Protein AF-A0A966EU59-F1 (afdb_monomer_lite)

Structure (mmCIF, N/CA/C/O backbone):
data_AF-A0A966EU59-F1
#
_entry.id   AF-A0A966EU59-F1
#
loop_
_atom_site.group_PDB
_atom_site.id
_atom_site.type_symbol
_atom_site.label_atom_id
_atom_site.label_alt_id
_atom_site.label_comp_id
_atom_site.label_asym_id
_atom_site.label_entity_id
_atom_site.label_seq_id
_atom_site.pdbx_PDB_ins_code
_atom_site.Cartn_x
_atom_site.Cartn_y
_atom_site.Cartn_z
_atom_site.occupancy
_atom_site.B_iso_or_equiv
_atom_site.auth_seq_id
_atom_site.auth_comp_id
_atom_site.auth_asym_id
_atom_site.auth_atom_id
_atom_site.pdbx_PDB_model_num
ATOM 1 N N . MET A 1 1 ? 1.808 -2.029 26.757 1.00 86.44 1 MET A N 1
ATOM 2 C CA . MET A 1 1 ? 3.018 -2.841 26.507 1.00 86.44 1 MET A CA 1
ATOM 3 C C . MET A 1 1 ? 4.061 -2.470 27.543 1.00 86.44 1 MET A C 1
ATOM 5 O O . MET A 1 1 ? 4.224 -1.284 27.804 1.00 86.44 1 MET A O 1
ATOM 9 N N . THR A 1 2 ? 4.735 -3.452 28.132 1.00 94.44 2 THR A N 1
ATOM 10 C CA . THR A 1 2 ? 5.849 -3.228 29.063 1.00 94.44 2 THR A CA 1
ATOM 11 C C . THR A 1 2 ? 7.089 -3.921 28.518 1.00 94.44 2 THR A C 1
ATOM 13 O O . THR A 1 2 ? 7.006 -5.066 28.075 1.00 94.44 2 THR A O 1
ATOM 16 N N . ILE A 1 3 ? 8.216 -3.211 28.544 1.00 96.00 3 ILE A N 1
ATOM 17 C CA . ILE A 1 3 ? 9.516 -3.695 28.081 1.00 96.00 3 ILE A CA 1
ATOM 18 C C . ILE A 1 3 ? 10.464 -3.655 29.275 1.00 96.00 3 ILE A C 1
ATOM 20 O O . ILE A 1 3 ? 10.595 -2.610 29.915 1.00 96.00 3 ILE A O 1
ATOM 24 N N . THR A 1 4 ? 11.098 -4.779 29.590 1.00 96.75 4 THR A N 1
ATOM 25 C CA . THR A 1 4 ? 12.035 -4.893 30.716 1.00 96.75 4 THR A CA 1
ATOM 26 C C . THR A 1 4 ? 13.333 -5.562 30.268 1.00 96.75 4 THR A C 1
ATOM 28 O O . THR A 1 4 ? 13.260 -6.577 29.576 1.00 96.75 4 THR A O 1
ATOM 31 N N . PRO A 1 5 ? 14.513 -5.031 30.641 1.00 95.44 5 PRO A N 1
ATOM 32 C CA . PRO A 1 5 ? 15.786 -5.679 30.338 1.00 95.44 5 PRO A CA 1
ATOM 33 C C . PRO A 1 5 ? 15.968 -6.950 31.179 1.00 95.44 5 PRO A C 1
ATOM 35 O O . PRO A 1 5 ? 15.529 -7.004 32.330 1.00 95.44 5 PRO A O 1
ATOM 38 N N . GLU A 1 6 ? 16.648 -7.949 30.623 1.00 95.81 6 GLU A N 1
ATOM 39 C CA . GLU A 1 6 ? 17.032 -9.175 31.326 1.00 95.81 6 GLU A CA 1
ATOM 40 C C . GLU A 1 6 ? 18.536 -9.206 31.643 1.00 95.81 6 GLU A C 1
ATOM 42 O O . GLU A 1 6 ? 19.364 -8.608 30.955 1.00 95.81 6 GLU A O 1
ATOM 47 N N . LEU A 1 7 ? 18.907 -9.943 32.696 1.00 93.06 7 LEU A N 1
ATOM 48 C CA . LEU A 1 7 ? 20.292 -10.055 33.182 1.00 93.06 7 LEU A CA 1
ATOM 49 C C . LEU A 1 7 ? 21.258 -10.690 32.164 1.00 93.06 7 LEU A C 1
ATOM 51 O O . LEU A 1 7 ? 22.462 -10.470 32.239 1.00 93.06 7 LEU A O 1
ATOM 55 N N . ASN A 1 8 ? 20.742 -11.469 31.214 1.00 94.81 8 ASN A N 1
ATOM 56 C CA . ASN A 1 8 ? 21.493 -12.121 30.135 1.00 94.81 8 ASN A CA 1
ATOM 57 C C . ASN A 1 8 ? 21.693 -11.217 28.898 1.00 94.81 8 ASN A C 1
ATOM 59 O O . ASN A 1 8 ? 22.113 -11.708 27.853 1.00 94.81 8 ASN A O 1
ATOM 63 N N . GLY A 1 9 ? 21.362 -9.923 28.988 1.00 95.00 9 GLY A N 1
ATOM 64 C CA . GLY A 1 9 ? 21.375 -9.005 27.844 1.00 95.00 9 GLY A CA 1
ATOM 65 C C . GLY A 1 9 ? 20.162 -9.150 26.917 1.00 95.00 9 GLY A C 1
ATOM 66 O O . GLY A 1 9 ? 20.134 -8.537 25.852 1.00 95.00 9 GLY A O 1
ATOM 67 N N . GLY A 1 10 ? 19.167 -9.948 27.309 1.00 95.69 10 GLY A N 1
ATOM 68 C CA . GLY A 1 10 ? 17.892 -10.084 26.619 1.00 95.69 10 GLY A CA 1
ATOM 69 C C . GLY A 1 10 ? 16.917 -8.944 26.922 1.00 95.69 10 GLY A C 1
ATOM 70 O O . GLY A 1 10 ? 17.139 -8.092 27.787 1.00 95.69 10 GLY A O 1
ATOM 71 N N . VAL A 1 11 ? 15.797 -8.946 26.201 1.00 96.94 11 VAL A N 1
ATOM 72 C CA . VAL A 1 11 ? 14.682 -8.016 26.403 1.00 96.94 11 VAL A CA 1
ATOM 73 C C . VAL A 1 11 ? 13.402 -8.825 26.556 1.00 96.94 11 VAL A C 1
ATOM 75 O O . VAL A 1 11 ? 13.063 -9.628 25.688 1.00 96.94 11 VAL A O 1
ATOM 78 N N . HIS A 1 12 ? 12.674 -8.584 27.641 1.00 95.56 12 HIS A N 1
ATOM 79 C CA . HIS A 1 12 ? 11.378 -9.194 27.890 1.00 95.56 12 HIS A CA 1
ATOM 80 C C . HIS A 1 12 ? 10.254 -8.247 27.468 1.00 95.56 12 HIS A C 1
ATOM 82 O O . HIS A 1 12 ? 10.155 -7.108 27.939 1.00 95.56 12 HIS A O 1
ATOM 88 N N . PHE A 1 13 ? 9.380 -8.749 26.599 1.00 96.38 13 PHE A N 1
ATOM 89 C CA . PHE A 1 13 ? 8.207 -8.039 26.110 1.00 96.38 13 PHE A CA 1
ATOM 90 C C . PHE A 1 13 ? 6.955 -8.639 26.733 1.00 96.38 13 PHE A C 1
ATOM 92 O O . PHE A 1 13 ? 6.651 -9.815 26.539 1.00 96.38 13 PHE A O 1
ATOM 99 N N . ARG A 1 14 ? 6.185 -7.810 27.438 1.00 95.94 14 ARG A N 1
ATOM 100 C CA . ARG A 1 14 ? 4.855 -8.184 27.914 1.00 95.94 14 ARG A CA 1
ATOM 101 C C . ARG A 1 14 ? 3.802 -7.302 27.267 1.00 95.94 14 ARG A C 1
ATOM 103 O O . ARG A 1 14 ? 3.714 -6.098 27.534 1.00 95.94 14 ARG A O 1
ATOM 110 N N . SER A 1 15 ? 2.960 -7.935 26.466 1.00 95.38 15 SER A N 1
ATOM 111 C CA . SER A 1 15 ? 1.755 -7.333 25.908 1.00 95.38 15 SER A CA 1
ATOM 112 C C . SER A 1 15 ? 0.539 -7.922 26.606 1.00 95.38 15 SER A C 1
ATOM 114 O O . SER A 1 15 ? 0.433 -9.129 26.793 1.00 95.38 15 SER A O 1
ATOM 116 N N . VAL A 1 16 ? -0.362 -7.047 27.030 1.00 94.25 16 VAL A N 1
ATOM 117 C CA . VAL A 1 16 ? -1.682 -7.398 27.553 1.00 94.25 16 VAL A CA 1
ATOM 118 C C . VAL A 1 16 ? -2.689 -6.510 26.838 1.00 94.25 16 VAL A C 1
ATOM 120 O O . VAL A 1 16 ? -2.337 -5.390 26.450 1.00 94.25 16 VAL A O 1
ATOM 123 N N . LEU A 1 17 ? -3.913 -7.003 26.650 1.00 95.31 17 LEU A N 1
ATOM 124 C CA . LEU A 1 17 ? -5.009 -6.188 26.139 1.00 95.31 17 LEU A CA 1
ATOM 125 C C . LEU A 1 17 ? -5.217 -5.013 27.102 1.00 95.31 17 LEU A C 1
ATOM 127 O O . LEU A 1 17 ? -5.557 -5.217 28.264 1.00 95.31 17 LEU A O 1
ATOM 131 N N . ALA A 1 18 ? -4.932 -3.799 26.636 1.00 93.25 18 ALA A N 1
ATOM 132 C CA . ALA A 1 18 ? -5.082 -2.595 27.449 1.00 93.25 18 ALA A CA 1
ATOM 133 C C . ALA A 1 18 ? -6.522 -2.075 27.401 1.00 93.25 18 ALA A C 1
ATOM 135 O O . ALA A 1 18 ? -7.060 -1.633 28.412 1.00 93.25 18 ALA A O 1
ATOM 136 N N . PHE A 1 19 ? -7.126 -2.137 26.218 1.00 93.62 19 PHE A N 1
ATOM 137 C CA . PHE A 1 19 ? -8.472 -1.675 25.935 1.00 93.62 19 PHE A CA 1
ATOM 138 C C . PHE A 1 19 ? -8.956 -2.345 24.650 1.00 93.62 19 PHE A C 1
ATOM 140 O O . PHE A 1 19 ? -8.150 -2.591 23.750 1.00 93.62 19 PHE A O 1
ATOM 147 N N . ASP A 1 20 ? -10.249 -2.633 24.590 1.00 95.56 20 ASP A N 1
ATOM 148 C CA . ASP A 1 20 ? -10.923 -3.150 23.406 1.00 95.56 20 ASP A CA 1
ATOM 149 C C . ASP A 1 20 ? -12.184 -2.322 23.168 1.00 95.56 20 ASP A C 1
ATOM 151 O O . ASP A 1 20 ? -12.917 -2.008 24.110 1.00 95.56 20 ASP A O 1
ATOM 155 N N . GLU A 1 21 ? -12.418 -1.961 21.915 1.00 95.62 21 GLU A N 1
ATOM 156 C CA . GLU A 1 21 ? -13.598 -1.229 21.482 1.00 95.62 21 GLU A CA 1
ATOM 157 C C . GLU A 1 21 ? -14.154 -1.842 20.201 1.00 95.62 21 GLU A C 1
ATOM 159 O O . GLU A 1 21 ? -13.446 -2.061 19.215 1.00 95.62 21 GLU A O 1
ATOM 164 N N . ALA A 1 22 ? -15.467 -2.068 20.195 1.00 93.31 22 ALA A N 1
ATOM 165 C CA . ALA A 1 22 ? -16.164 -2.416 18.972 1.00 93.31 22 ALA A CA 1
ATOM 166 C C . ALA A 1 22 ? -16.158 -1.204 18.032 1.00 93.31 22 ALA A C 1
ATOM 168 O O . ALA A 1 22 ? -16.620 -0.121 18.397 1.00 93.31 22 ALA A O 1
ATOM 169 N N . ARG A 1 23 ? -15.665 -1.397 16.807 1.00 90.50 23 ARG A N 1
ATOM 170 C CA . ARG A 1 23 ? -15.701 -0.383 15.748 1.00 90.50 23 ARG A CA 1
ATOM 171 C C . ARG A 1 23 ? -16.712 -0.775 14.675 1.00 90.50 23 ARG A C 1
ATOM 173 O O . ARG A 1 23 ? -16.857 -1.969 14.402 1.00 90.50 23 ARG A O 1
ATOM 180 N N . PRO A 1 24 ? -17.418 0.195 14.066 1.00 89.94 24 PRO A N 1
ATOM 181 C CA . PRO A 1 24 ? -18.268 -0.086 12.921 1.00 89.94 24 PRO A CA 1
ATOM 182 C C . PRO A 1 24 ? -17.483 -0.803 11.824 1.00 89.94 24 PRO A C 1
ATOM 184 O O . PRO A 1 24 ? -16.294 -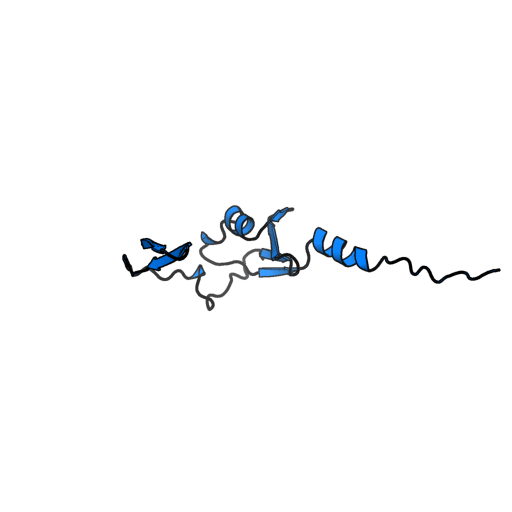0.549 11.625 1.00 89.94 24 PRO A O 1
ATOM 187 N N . HIS A 1 25 ? -18.170 -1.686 11.107 1.00 86.88 25 HIS A N 1
ATOM 188 C CA . HIS A 1 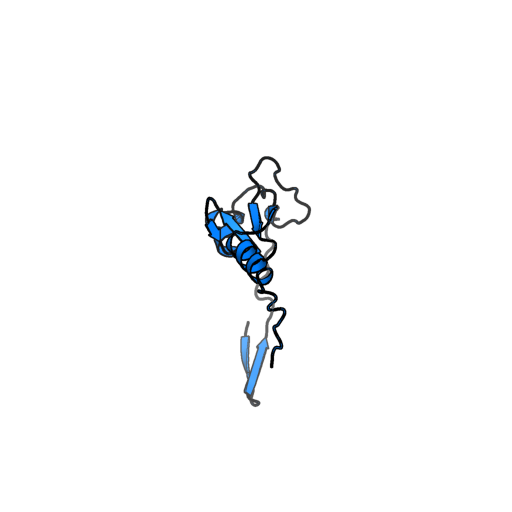25 ? -17.607 -2.351 9.945 1.00 86.88 25 HIS A CA 1
ATOM 189 C C . HIS A 1 25 ? -17.118 -1.320 8.918 1.00 86.88 25 HIS A C 1
ATOM 191 O O . HIS A 1 25 ? -17.847 -0.387 8.575 1.00 86.88 25 HIS A O 1
ATOM 197 N N . VAL A 1 26 ? -15.897 -1.503 8.415 1.00 86.50 26 VAL A N 1
ATOM 198 C CA . VAL A 1 26 ? -15.318 -0.663 7.365 1.00 86.50 26 VAL A CA 1
ATOM 199 C C . VAL A 1 26 ? -15.371 -1.453 6.064 1.00 86.50 26 VAL A C 1
ATOM 201 O O . VAL A 1 26 ? -14.499 -2.280 5.820 1.00 86.50 26 VAL A O 1
ATOM 204 N N . SER A 1 27 ? -16.380 -1.193 5.226 1.00 83.44 27 SER A N 1
ATOM 205 C CA . SER A 1 27 ? -16.613 -1.947 3.980 1.00 83.44 27 SER A CA 1
ATOM 206 C C . SER A 1 27 ? -15.405 -1.978 3.043 1.00 83.44 27 SER A C 1
ATOM 208 O O . SER A 1 27 ? -15.202 -2.956 2.335 1.00 83.44 27 SER A O 1
ATOM 210 N N . LEU A 1 28 ? -14.567 -0.939 3.094 1.00 82.81 28 LEU A N 1
ATOM 211 C CA . LEU A 1 28 ? -13.310 -0.844 2.354 1.00 82.81 28 LEU A CA 1
ATOM 212 C C . LEU A 1 28 ? -12.318 -1.983 2.660 1.00 82.81 28 LEU A C 1
ATOM 214 O O . LEU A 1 28 ? -11.505 -2.338 1.811 1.00 82.81 28 LEU A O 1
ATOM 218 N N . LEU A 1 29 ? -12.346 -2.511 3.886 1.00 82.81 29 LEU A N 1
ATOM 219 C CA . LEU A 1 29 ? -11.438 -3.560 4.357 1.00 82.81 29 LEU A CA 1
ATOM 220 C C . LEU A 1 29 ? -12.043 -4.966 4.218 1.00 82.81 29 LEU A C 1
ATOM 222 O O . LEU A 1 29 ? -11.382 -5.943 4.569 1.00 82.81 29 LEU A O 1
ATOM 226 N N . ASP A 1 30 ? -13.280 -5.077 3.728 1.00 86.88 30 ASP A N 1
ATOM 227 C CA . ASP A 1 30 ? -13.922 -6.361 3.455 1.00 86.88 30 ASP A CA 1
ATOM 228 C C . ASP A 1 30 ? -13.488 -6.880 2.081 1.00 86.88 30 ASP A C 1
ATOM 230 O O . ASP A 1 30 ? -13.702 -6.243 1.051 1.00 86.88 30 ASP A O 1
ATOM 234 N N . ILE A 1 31 ? -12.875 -8.064 2.079 1.00 85.44 31 ILE A N 1
ATOM 235 C CA . ILE A 1 31 ? -12.375 -8.737 0.876 1.00 85.44 31 ILE A CA 1
ATOM 236 C C . ILE A 1 31 ? -13.490 -9.133 -0.100 1.00 85.44 31 ILE A C 1
ATOM 238 O O . ILE A 1 31 ? -13.213 -9.349 -1.277 1.00 85.44 31 ILE A O 1
ATOM 242 N N . ASN A 1 32 ? -14.731 -9.238 0.378 1.00 88.56 32 ASN A N 1
ATOM 243 C CA . ASN A 1 32 ? -15.886 -9.596 -0.441 1.00 88.56 32 ASN A CA 1
ATOM 244 C C . ASN A 1 32 ? -16.612 -8.368 -1.006 1.00 88.56 32 ASN A C 1
ATOM 246 O O . ASN A 1 32 ? -17.572 -8.534 -1.753 1.00 88.56 32 ASN A O 1
ATOM 250 N N . THR A 1 33 ? -16.194 -7.150 -0.643 1.00 88.00 33 THR A N 1
ATOM 251 C CA . THR A 1 33 ? -16.745 -5.932 -1.240 1.00 88.00 33 THR A CA 1
ATOM 252 C C . THR A 1 33 ? -16.264 -5.817 -2.682 1.00 88.00 33 THR A C 1
ATOM 254 O O . THR A 1 33 ? -15.060 -5.745 -2.942 1.00 88.00 33 THR A O 1
ATOM 257 N N . ASP A 1 34 ? -17.213 -5.754 -3.614 1.00 89.31 34 ASP A N 1
ATOM 258 C CA . ASP A 1 34 ? -16.917 -5.510 -5.020 1.00 89.31 34 ASP A CA 1
ATOM 259 C C . ASP A 1 34 ? -16.229 -4.153 -5.213 1.00 89.31 34 ASP A C 1
ATOM 261 O O . ASP A 1 34 ? -16.521 -3.156 -4.541 1.00 89.31 34 ASP A O 1
ATOM 265 N N . ARG A 1 35 ? -15.301 -4.116 -6.168 1.00 90.00 35 ARG A N 1
ATOM 266 C CA . ARG A 1 35 ? -14.673 -2.871 -6.605 1.00 90.00 35 ARG A CA 1
ATOM 267 C C . ARG A 1 35 ? -15.616 -2.127 -7.542 1.00 90.00 35 ARG A C 1
ATOM 269 O O . ARG A 1 35 ? -16.427 -2.720 -8.246 1.00 90.00 35 ARG A O 1
ATOM 276 N N . ASP A 1 36 ? -15.498 -0.811 -7.548 1.00 92.06 36 ASP A N 1
ATOM 277 C CA . ASP A 1 36 ? -16.316 0.049 -8.390 1.00 92.06 36 ASP A CA 1
ATOM 278 C C . ASP A 1 36 ? -15.732 0.119 -9.801 1.00 92.06 36 ASP A C 1
ATOM 280 O O . ASP A 1 36 ? -14.831 0.911 -10.078 1.00 92.06 36 ASP A O 1
ATOM 284 N N . GLU A 1 37 ? -16.257 -0.727 -10.688 1.00 92.19 37 GLU A N 1
ATOM 285 C CA . GLU A 1 37 ? -15.870 -0.816 -12.104 1.00 92.19 37 GLU A CA 1
ATOM 286 C C . GLU A 1 37 ? -16.135 0.481 -12.899 1.00 92.19 37 GLU A C 1
ATOM 288 O O . GLU A 1 37 ? -15.687 0.608 -14.038 1.00 92.19 37 GLU A O 1
ATOM 293 N N . GLY A 1 38 ? -16.860 1.454 -12.331 1.00 92.94 38 GLY A N 1
ATOM 294 C CA . GLY A 1 38 ? -17.050 2.780 -12.924 1.00 92.94 38 GLY A CA 1
ATOM 295 C C . GLY A 1 38 ? -15.898 3.756 -12.656 1.00 92.94 38 GLY A C 1
ATOM 296 O O . GLY A 1 38 ? -15.867 4.832 -13.257 1.00 92.94 38 GLY A O 1
ATOM 297 N N . LEU A 1 39 ? -14.967 3.416 -11.759 1.00 91.81 39 LEU A N 1
ATOM 298 C CA . LEU A 1 39 ? -13.797 4.233 -11.438 1.00 91.81 39 LEU A CA 1
ATOM 299 C C . LEU A 1 39 ? -12.588 3.860 -12.300 1.00 91.81 39 LEU A C 1
ATOM 301 O O . LEU A 1 39 ? -12.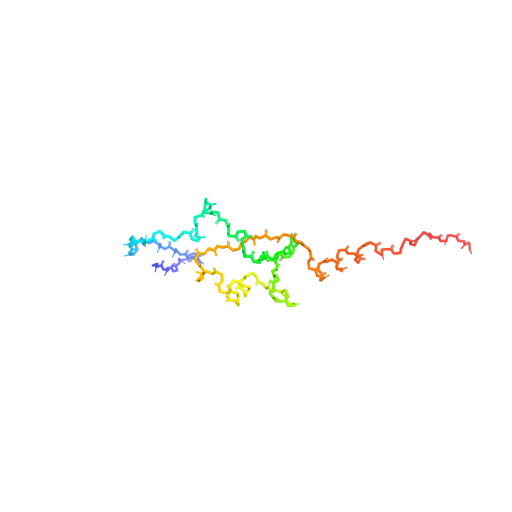369 2.698 -12.631 1.00 91.81 39 LEU A O 1
ATOM 305 N N . GLU A 1 40 ? -11.740 4.854 -12.575 1.00 92.38 40 GLU A N 1
ATOM 306 C CA . GLU A 1 40 ? -10.448 4.626 -13.226 1.00 92.38 40 GLU A CA 1
ATOM 307 C C . GLU A 1 40 ? -9.590 3.628 -12.420 1.00 92.38 40 GLU A C 1
ATOM 309 O O . GLU A 1 40 ? -9.367 3.848 -11.218 1.00 92.38 40 GLU A O 1
ATOM 314 N N . PRO A 1 41 ? -9.087 2.548 -13.052 1.00 94.62 41 PRO A N 1
ATOM 315 C CA . PRO A 1 41 ? -8.271 1.556 -12.372 1.00 94.62 41 PRO A CA 1
ATOM 316 C C . PRO A 1 41 ? -6.968 2.133 -11.821 1.00 94.62 41 PRO A C 1
ATOM 318 O O . PRO A 1 41 ? -6.253 2.882 -12.487 1.00 94.62 41 PRO A O 1
ATOM 321 N N . VAL A 1 42 ? -6.587 1.687 -10.627 1.00 95.06 42 VAL A N 1
ATOM 322 C CA . VAL A 1 42 ? -5.251 1.942 -10.081 1.00 95.06 42 VAL A CA 1
ATOM 323 C C . VAL A 1 42 ? -4.285 0.935 -10.695 1.00 95.06 42 VAL A C 1
ATOM 325 O O . VAL A 1 42 ? -4.399 -0.266 -10.451 1.00 95.06 42 VAL A O 1
ATOM 328 N N . ALA A 1 43 ? -3.340 1.406 -11.506 1.00 96.31 43 ALA A N 1
ATOM 329 C CA . ALA A 1 43 ? -2.320 0.546 -12.096 1.00 96.31 43 ALA A CA 1
ATOM 330 C C . ALA A 1 43 ? -1.182 0.277 -11.104 1.00 96.31 43 ALA A C 1
ATOM 332 O O . ALA A 1 43 ? -0.609 1.216 -10.553 1.00 96.31 43 ALA A O 1
ATOM 333 N N . LEU A 1 44 ? -0.829 -0.994 -10.910 1.00 97.75 44 LEU A N 1
ATOM 334 C CA . LEU A 1 44 ? 0.311 -1.442 -10.112 1.00 97.75 44 LEU A CA 1
ATOM 335 C C . LEU A 1 44 ? 1.344 -2.152 -10.985 1.00 97.75 44 LEU A C 1
ATOM 337 O O . LEU A 1 44 ? 1.011 -2.922 -11.889 1.00 97.75 44 LEU A O 1
ATOM 341 N N . CYS A 1 45 ? 2.619 -1.921 -10.688 1.00 97.50 45 CYS A N 1
ATOM 342 C CA . CYS A 1 45 ? 3.717 -2.633 -11.311 1.00 97.50 45 CYS A CA 1
ATOM 343 C C . CYS A 1 45 ? 3.823 -4.011 -10.663 1.00 97.50 45 CYS A C 1
ATOM 345 O O . CYS A 1 45 ? 4.106 -4.113 -9.469 1.00 97.50 45 CYS A O 1
ATOM 347 N N . SER A 1 46 ? 3.654 -5.073 -11.446 1.00 96.25 46 SER A N 1
ATOM 348 C CA . SER A 1 46 ? 3.749 -6.450 -10.952 1.00 96.25 46 SER A CA 1
ATOM 349 C C . SER A 1 46 ? 5.168 -6.857 -10.539 1.00 96.25 46 SER A C 1
ATOM 351 O O . SER A 1 46 ? 5.342 -7.931 -9.976 1.00 96.25 46 SER A O 1
ATOM 353 N N . TRP A 1 47 ? 6.176 -6.026 -10.835 1.00 96.12 47 TRP A N 1
ATOM 354 C CA . TRP A 1 47 ? 7.578 -6.284 -10.501 1.00 96.12 47 TRP A CA 1
ATOM 355 C C . TRP A 1 47 ? 8.027 -5.575 -9.219 1.00 96.12 47 TRP A C 1
ATOM 357 O O . TRP A 1 47 ? 8.450 -6.228 -8.273 1.00 96.12 47 TRP A O 1
ATOM 367 N N . CYS A 1 48 ? 7.918 -4.242 -9.159 1.00 96.50 48 CYS A N 1
ATOM 368 C CA . CYS A 1 48 ? 8.378 -3.463 -7.999 1.00 96.50 48 CYS A CA 1
ATOM 369 C C . CYS A 1 48 ? 7.270 -3.057 -7.019 1.00 96.50 48 CYS A C 1
ATOM 371 O O . CYS A 1 48 ? 7.572 -2.439 -6.005 1.00 96.50 48 CYS A O 1
ATOM 373 N N . GLY A 1 49 ? 5.996 -3.327 -7.318 1.00 96.00 49 GLY A N 1
ATOM 374 C CA . GLY A 1 49 ? 4.868 -2.990 -6.440 1.00 96.00 49 GLY A CA 1
ATOM 375 C C . GLY A 1 49 ? 4.457 -1.511 -6.415 1.00 96.00 49 GLY A C 1
ATOM 376 O O . GLY A 1 49 ? 3.419 -1.190 -5.842 1.00 96.00 49 GLY A O 1
ATOM 377 N N . ARG A 1 50 ? 5.210 -0.610 -7.064 1.00 97.88 50 ARG A N 1
ATOM 378 C CA . ARG A 1 50 ? 4.832 0.807 -7.219 1.00 97.88 50 ARG A CA 1
ATOM 379 C C . ARG A 1 50 ? 3.548 0.958 -8.027 1.00 97.88 50 ARG A C 1
ATOM 381 O O . ARG A 1 50 ? 3.306 0.169 -8.943 1.00 97.88 50 ARG A O 1
ATOM 388 N N . GLY A 1 51 ? 2.766 1.996 -7.746 1.00 97.50 51 GLY A N 1
ATOM 389 C CA . GLY A 1 51 ? 1.529 2.286 -8.469 1.00 97.50 51 GLY A CA 1
ATOM 390 C C . GLY A 1 51 ? 1.511 3.633 -9.174 1.00 97.50 51 GLY A C 1
ATOM 391 O O . GLY A 1 51 ? 2.242 4.554 -8.812 1.00 97.50 51 GLY A O 1
ATOM 392 N N . GLN A 1 52 ? 0.684 3.734 -10.210 1.00 96.38 52 GLN A N 1
ATOM 393 C CA . GLN A 1 52 ? 0.603 4.918 -11.052 1.00 96.38 52 GLN A CA 1
ATOM 394 C C . GLN A 1 52 ? -0.363 5.958 -10.473 1.00 96.38 52 GLN A C 1
ATOM 396 O O . GLN A 1 52 ? -1.525 5.662 -10.197 1.00 96.38 52 GLN A O 1
ATOM 401 N N . HIS A 1 53 ? 0.101 7.203 -10.367 1.00 94.69 53 HIS A N 1
ATOM 402 C CA . HIS A 1 53 ? -0.719 8.368 -10.051 1.00 94.69 53 HIS A CA 1
ATOM 403 C C . HIS A 1 53 ? -0.386 9.503 -11.027 1.00 94.69 53 HIS A C 1
ATOM 405 O O . HIS A 1 53 ? 0.684 10.115 -10.971 1.00 94.69 53 HIS A O 1
ATOM 411 N N . GLY A 1 54 ? -1.285 9.747 -11.985 1.00 91.56 54 GLY A N 1
ATOM 412 C CA . GLY A 1 54 ? -1.005 10.633 -13.115 1.00 91.56 54 GLY A CA 1
ATOM 413 C C . GLY A 1 54 ? 0.174 10.119 -13.952 1.00 91.56 54 GLY A C 1
ATOM 414 O O . GLY A 1 54 ? 0.136 9.010 -14.487 1.00 91.56 54 GLY A O 1
ATOM 415 N N . SER A 1 55 ? 1.229 10.926 -14.070 1.00 91.19 55 SER A N 1
ATOM 416 C CA . SER A 1 55 ? 2.459 10.572 -14.794 1.00 91.19 55 SER A CA 1
ATOM 417 C C . SER A 1 55 ? 3.537 9.919 -13.921 1.00 91.19 55 SER A C 1
ATOM 419 O O . SER A 1 55 ? 4.589 9.546 -14.442 1.00 91.19 55 SER A O 1
ATOM 421 N N . LEU A 1 56 ? 3.305 9.788 -12.611 1.00 93.69 56 LEU A N 1
ATOM 422 C CA . LEU A 1 56 ? 4.294 9.296 -11.655 1.00 93.69 56 LEU A CA 1
ATOM 423 C C . LEU A 1 56 ? 4.000 7.860 -11.225 1.00 93.69 56 LEU A C 1
ATOM 425 O O . LEU A 1 56 ? 2.847 7.439 -11.152 1.00 93.69 56 LEU A O 1
ATOM 429 N N . TRP A 1 57 ? 5.071 7.136 -10.909 1.00 96.38 57 TRP A N 1
ATOM 430 C CA . TRP A 1 57 ? 5.026 5.836 -10.249 1.00 96.38 57 TRP A CA 1
ATOM 431 C C . TRP A 1 57 ? 5.525 6.008 -8.820 1.00 96.38 57 TRP A C 1
ATOM 433 O O . TRP A 1 57 ? 6.703 6.303 -8.619 1.00 96.38 57 TRP A O 1
ATOM 443 N N . LEU A 1 58 ? 4.621 5.849 -7.860 1.00 97.69 58 LEU A N 1
ATOM 444 C CA . LEU A 1 58 ? 4.852 6.103 -6.442 1.00 97.69 58 LEU A CA 1
ATOM 445 C C . LEU A 1 58 ? 4.922 4.787 -5.670 1.00 97.69 58 LEU A C 1
ATOM 447 O O . LEU A 1 58 ? 4.349 3.778 -6.099 1.00 97.69 58 LEU A O 1
ATOM 451 N N . ASP A 1 59 ? 5.590 4.809 -4.521 1.00 97.69 59 ASP A N 1
ATOM 452 C CA . ASP A 1 59 ? 5.476 3.720 -3.552 1.00 97.69 59 ASP A CA 1
ATOM 453 C C . ASP A 1 59 ? 4.019 3.576 -3.098 1.00 97.69 59 ASP A C 1
ATOM 455 O O . ASP A 1 59 ? 3.229 4.526 -3.148 1.00 97.69 59 ASP A O 1
ATOM 459 N N . VAL A 1 60 ? 3.628 2.363 -2.711 1.00 93.88 60 VAL A N 1
ATOM 460 C CA . VAL A 1 60 ? 2.213 2.039 -2.486 1.00 93.88 60 VAL A CA 1
ATOM 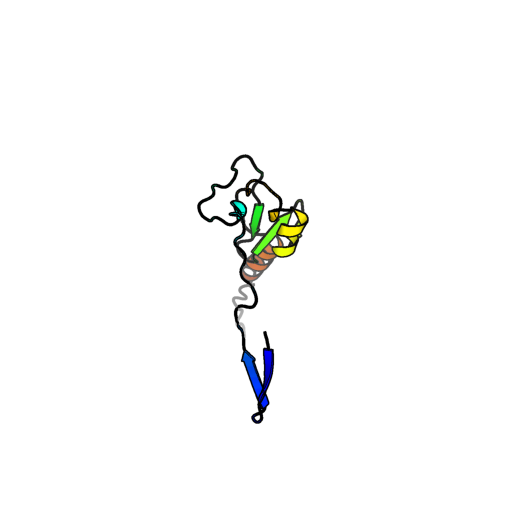461 C C . VAL A 1 60 ? 1.606 2.887 -1.366 1.00 93.88 60 VAL A C 1
ATOM 463 O O . VAL A 1 60 ? 0.463 3.329 -1.481 1.00 93.88 60 VAL A O 1
ATOM 466 N N . GLU A 1 61 ? 2.372 3.193 -0.323 1.00 95.50 61 GLU A N 1
ATOM 467 C CA . GLU A 1 61 ? 1.951 4.055 0.779 1.00 95.50 61 GLU A CA 1
ATOM 468 C C . GLU A 1 61 ? 1.681 5.490 0.302 1.00 95.50 61 GLU A C 1
ATOM 470 O O . GLU A 1 61 ? 0.659 6.086 0.654 1.00 95.50 61 GLU A O 1
ATOM 475 N N . GLU A 1 62 ? 2.554 6.030 -0.551 1.00 97.75 62 GLU A N 1
ATOM 476 C CA . GLU A 1 62 ? 2.406 7.375 -1.112 1.00 97.75 62 GLU A CA 1
ATOM 477 C C . GLU A 1 62 ? 1.249 7.437 -2.118 1.00 97.75 62 GLU A C 1
ATOM 479 O O . GLU A 1 62 ? 0.491 8.409 -2.144 1.00 97.75 62 GLU A O 1
ATOM 484 N N . LEU A 1 63 ? 1.045 6.384 -2.911 1.00 96.56 63 LEU A N 1
ATOM 485 C CA . LEU A 1 63 ? -0.116 6.246 -3.788 1.00 96.56 63 LEU A CA 1
ATOM 486 C C . LEU A 1 63 ? -1.423 6.261 -2.989 1.00 96.56 63 LEU A C 1
ATOM 488 O O . LEU A 1 63 ? -2.342 7.011 -3.319 1.00 96.56 63 LEU A O 1
ATOM 492 N N . VAL A 1 64 ? -1.508 5.449 -1.931 1.00 94.44 64 VAL A N 1
ATOM 493 C CA . VAL A 1 64 ? -2.694 5.365 -1.067 1.00 94.44 64 VAL A CA 1
ATOM 494 C C . VAL A 1 64 ? -3.027 6.733 -0.477 1.00 94.44 64 VAL A C 1
ATOM 496 O O . VAL A 1 64 ? -4.197 7.130 -0.480 1.00 94.44 64 VAL A O 1
ATOM 499 N N . GLN A 1 65 ? -2.008 7.465 -0.021 1.00 95.75 65 GLN A N 1
ATOM 500 C CA . GLN A 1 65 ? -2.162 8.802 0.540 1.00 95.75 65 GLN A CA 1
ATOM 501 C C . GLN A 1 65 ? -2.557 9.837 -0.522 1.00 95.75 65 GLN A C 1
ATOM 503 O O . GLN A 1 65 ? -3.556 10.537 -0.359 1.00 95.75 65 GLN A O 1
ATOM 508 N N . SER A 1 66 ? -1.798 9.938 -1.614 1.00 95.25 66 SER A N 1
ATOM 509 C CA . SER A 1 66 ? -1.991 10.959 -2.653 1.00 95.25 66 SER A CA 1
ATOM 510 C C . SER A 1 66 ? -3.318 10.802 -3.395 1.00 95.25 66 SER A C 1
ATOM 512 O O . SER A 1 66 ? -3.982 11.799 -3.680 1.00 95.25 66 SER A O 1
ATOM 514 N N . ALA A 1 67 ? -3.759 9.564 -3.632 1.00 92.69 67 ALA A N 1
ATOM 515 C CA . ALA A 1 67 ? -5.052 9.270 -4.240 1.00 92.69 67 ALA A CA 1
ATOM 516 C C . ALA A 1 67 ? -6.206 9.201 -3.218 1.00 92.69 67 ALA A C 1
ATOM 518 O O . ALA A 1 67 ? -7.360 9.013 -3.621 1.00 92.69 67 ALA A O 1
ATOM 519 N N . ARG A 1 68 ? -5.918 9.353 -1.913 1.00 92.88 68 ARG A N 1
ATOM 520 C CA . ARG A 1 68 ? -6.878 9.258 -0.796 1.00 92.88 68 ARG A CA 1
ATOM 521 C C . ARG A 1 68 ? -7.742 7.998 -0.883 1.00 92.88 68 ARG A C 1
ATOM 523 O O . ARG A 1 68 ? -8.957 8.052 -0.702 1.00 92.88 68 ARG A O 1
ATOM 530 N N . LEU A 1 69 ? -7.127 6.857 -1.212 1.00 91.31 69 LEU A N 1
ATOM 531 C CA . LEU A 1 69 ? -7.853 5.610 -1.499 1.00 91.31 69 LEU A CA 1
ATOM 532 C C . LEU A 1 69 ? -8.684 5.139 -0.301 1.00 91.31 69 LEU A C 1
ATOM 534 O O . LEU A 1 69 ? -9.797 4.659 -0.487 1.00 91.31 69 LEU A O 1
ATOM 538 N N . LEU A 1 70 ? -8.177 5.344 0.920 1.00 90.06 70 LEU A N 1
ATOM 539 C CA . LEU A 1 70 ? -8.859 4.925 2.148 1.00 90.06 70 LEU A CA 1
ATOM 540 C C . LEU A 1 70 ? -10.015 5.838 2.575 1.00 90.06 70 LEU A C 1
ATOM 542 O O . LEU A 1 70 ? -10.728 5.520 3.522 1.00 90.06 70 LEU A O 1
ATOM 546 N N . GLU A 1 71 ? -10.205 6.965 1.892 1.00 89.81 71 GLU A N 1
ATOM 547 C CA . GLU A 1 71 ? -11.270 7.930 2.184 1.00 89.81 71 GLU A CA 1
ATOM 548 C C . GLU A 1 71 ? -12.448 7.811 1.205 1.00 89.81 71 GLU A C 1
ATOM 550 O O . GLU A 1 71 ? -13.406 8.583 1.275 1.00 89.81 71 GLU A O 1
ATOM 555 N N . ARG A 1 72 ? -12.380 6.862 0.265 1.00 87.00 72 ARG A N 1
ATOM 556 C CA . ARG A 1 72 ? -13.425 6.628 -0.734 1.00 87.00 72 ARG A CA 1
ATOM 557 C C . ARG A 1 72 ? -14.500 5.697 -0.186 1.00 87.00 72 ARG A C 1
ATOM 559 O O . ARG A 1 72 ? -14.236 4.836 0.646 1.00 87.00 72 ARG A O 1
ATOM 566 N N . ALA A 1 73 ? -15.718 5.854 -0.702 1.00 85.94 73 ALA A N 1
ATOM 567 C CA . ALA A 1 73 ? -16.830 4.962 -0.379 1.00 85.94 73 ALA A CA 1
ATOM 568 C C . ALA A 1 73 ? -16.667 3.567 -1.013 1.00 85.94 73 ALA A C 1
ATOM 570 O O . ALA A 1 73 ? -17.119 2.579 -0.443 1.00 85.94 73 ALA A O 1
ATOM 571 N N . SER A 1 74 ? -16.009 3.499 -2.173 1.00 88.44 74 SER A N 1
ATOM 572 C CA . SER A 1 74 ? -15.737 2.283 -2.938 1.00 88.44 74 SER A CA 1
ATOM 573 C C . SER A 1 74 ? -14.294 2.287 -3.453 1.00 88.44 74 SER A C 1
ATOM 575 O O . SER A 1 74 ? -13.710 3.343 -3.728 1.00 88.44 74 SER A O 1
ATOM 577 N N . MET A 1 75 ? -13.691 1.100 -3.559 1.00 91.06 75 MET A N 1
ATOM 578 C CA . MET A 1 75 ? -12.343 0.959 -4.112 1.00 91.06 75 MET A CA 1
ATOM 579 C C . MET A 1 75 ? -12.398 0.861 -5.634 1.00 91.06 75 MET A C 1
ATOM 581 O O . MET A 1 75 ? -13.188 0.068 -6.143 1.00 91.06 75 MET A O 1
ATOM 585 N N . PRO A 1 76 ? -11.523 1.569 -6.369 1.00 92.81 76 PRO A N 1
ATOM 586 C CA . PRO A 1 76 ? -11.371 1.331 -7.798 1.00 92.81 76 PRO A CA 1
ATOM 587 C C . PRO A 1 76 ? -10.796 -0.073 -8.068 1.00 92.81 76 PRO A C 1
ATOM 589 O O . PRO A 1 76 ? -10.115 -0.647 -7.195 1.00 92.81 76 PRO A O 1
ATOM 592 N N . PRO A 1 77 ? -11.008 -0.622 -9.278 1.00 93.94 77 PRO A N 1
ATOM 593 C CA . PRO A 1 77 ? -10.294 -1.796 -9.759 1.00 93.94 77 PRO A CA 1
ATOM 594 C C . PRO A 1 77 ? -8.779 -1.579 -9.694 1.00 93.94 77 PRO A C 1
ATOM 596 O O . PRO A 1 77 ? -8.276 -0.455 -9.758 1.00 93.94 77 PRO A O 1
ATOM 599 N N . VAL A 1 78 ? -8.040 -2.676 -9.551 1.00 93.19 78 VAL A N 1
ATOM 600 C CA . VAL A 1 78 ? -6.579 -2.669 -9.658 1.00 93.19 78 VAL A CA 1
ATOM 601 C C . VAL A 1 78 ? -6.215 -3.341 -10.966 1.00 93.19 78 VAL A C 1
ATOM 603 O O . VAL A 1 78 ? -6.631 -4.469 -11.224 1.00 93.19 78 VAL A O 1
ATOM 606 N N . SER A 1 79 ? -5.441 -2.642 -11.785 1.00 95.62 79 SER A N 1
ATOM 607 C CA . SER A 1 79 ? -4.848 -3.210 -12.991 1.00 95.62 79 SER A CA 1
ATOM 608 C C . SER A 1 79 ? -3.371 -3.496 -12.745 1.00 95.62 79 SER A C 1
ATOM 610 O O . SER A 1 79 ? -2.719 -2.820 -11.948 1.00 95.62 79 SER A O 1
ATOM 612 N N . TYR A 1 80 ? -2.836 -4.513 -13.414 1.00 95.94 80 TYR A N 1
ATOM 613 C CA . TYR A 1 80 ? -1.434 -4.897 -13.283 1.00 95.94 80 TYR A CA 1
ATOM 614 C C . TYR A 1 80 ? -0.707 -4.667 -14.603 1.00 95.94 80 TYR A C 1
ATOM 616 O O . TYR A 1 80 ? -1.190 -5.048 -15.669 1.00 95.94 80 TYR A O 1
ATOM 624 N N . GLY A 1 81 ? 0.466 -4.052 -14.520 1.00 92.56 81 GLY A N 1
ATOM 625 C CA . GLY A 1 81 ? 1.338 -3.789 -15.657 1.00 92.56 81 GLY A CA 1
ATOM 626 C C . GLY A 1 81 ? 2.801 -3.743 -15.235 1.00 92.56 81 GLY A C 1
ATOM 627 O O . GLY A 1 81 ? 3.168 -4.219 -14.163 1.00 92.56 81 GLY A O 1
ATOM 628 N N . ILE A 1 82 ? 3.644 -3.145 -16.074 1.00 94.75 82 ILE A N 1
ATOM 629 C CA . ILE A 1 82 ? 5.064 -2.939 -15.783 1.00 94.75 82 ILE A CA 1
ATOM 630 C C . ILE A 1 82 ? 5.419 -1.461 -15.946 1.00 94.75 82 ILE A C 1
ATOM 632 O O . ILE A 1 82 ? 5.106 -0.842 -16.966 1.00 94.75 82 ILE A O 1
ATOM 636 N N . CYS A 1 83 ? 6.051 -0.873 -14.930 1.00 95.62 83 CYS A N 1
ATOM 637 C CA . CYS A 1 83 ? 6.502 0.513 -15.008 1.00 95.62 83 CYS A CA 1
ATOM 638 C C . CYS A 1 83 ? 7.716 0.642 -15.937 1.00 95.62 83 CYS A C 1
ATOM 640 O O . CYS A 1 83 ? 8.403 -0.338 -16.227 1.00 95.62 83 CYS A O 1
ATOM 642 N N . ALA A 1 84 ? 7.996 1.866 -16.393 1.00 93.31 84 ALA A N 1
ATOM 643 C CA . ALA A 1 84 ? 9.093 2.108 -17.325 1.00 93.31 84 ALA A CA 1
ATOM 644 C C . ALA A 1 84 ? 10.452 1.646 -16.775 1.00 93.31 84 ALA A C 1
ATOM 646 O O . ALA A 1 84 ? 11.141 0.920 -17.475 1.00 93.31 84 ALA A O 1
ATOM 647 N N . SER A 1 85 ? 10.793 1.966 -15.517 1.00 94.56 85 SER A N 1
ATOM 648 C CA . SER A 1 85 ? 12.100 1.569 -14.963 1.00 94.56 85 SER A CA 1
ATOM 649 C C . SER A 1 85 ? 12.258 0.050 -14.895 1.00 94.56 85 SER A C 1
ATOM 651 O O . SER A 1 85 ? 13.258 -0.461 -15.379 1.00 94.56 85 SER A O 1
ATOM 653 N N . CYS A 1 86 ? 11.247 -0.689 -14.420 1.00 95.50 86 CYS A N 1
ATOM 654 C CA . CYS A 1 86 ? 11.330 -2.152 -14.388 1.00 95.50 86 CYS A CA 1
ATOM 655 C C . CYS A 1 86 ? 11.381 -2.763 -15.790 1.00 95.50 86 CYS A C 1
ATOM 657 O O . CYS A 1 86 ? 12.120 -3.714 -16.012 1.00 95.50 86 CYS A O 1
ATOM 659 N N . ARG A 1 87 ? 10.624 -2.223 -16.752 1.00 93.75 87 ARG A N 1
ATOM 660 C CA . ARG A 1 87 ? 10.691 -2.686 -18.143 1.00 93.75 87 ARG A CA 1
ATOM 661 C C . ARG A 1 87 ? 12.091 -2.478 -18.722 1.00 93.75 87 ARG A C 1
ATOM 663 O O . ARG A 1 87 ? 12.619 -3.384 -19.361 1.00 93.75 87 ARG A O 1
ATOM 670 N N . ASP A 1 88 ? 12.672 -1.304 -18.502 1.00 93.94 88 ASP A N 1
ATOM 671 C CA . ASP A 1 88 ? 13.975 -0.944 -19.049 1.00 93.94 88 ASP A CA 1
ATOM 672 C C . ASP A 1 88 ? 15.083 -1.795 -18.390 1.00 93.94 88 ASP A C 1
ATOM 674 O O . ASP A 1 88 ? 15.895 -2.384 -19.104 1.00 93.94 88 ASP A O 1
ATOM 678 N N . GLU A 1 89 ? 15.042 -1.983 -17.064 1.00 93.19 89 GLU A N 1
ATOM 679 C CA . GLU A 1 89 ? 15.924 -2.893 -16.308 1.00 93.19 89 GLU A CA 1
ATOM 680 C C . GLU A 1 89 ? 15.837 -4.341 -16.813 1.00 93.19 89 GLU A C 1
ATOM 682 O O . GLU A 1 89 ? 16.860 -4.947 -17.124 1.00 93.19 89 GLU A O 1
ATOM 687 N N . MET A 1 90 ? 14.626 -4.885 -16.974 1.00 88.81 90 MET A N 1
ATOM 688 C CA . MET A 1 90 ? 14.431 -6.252 -17.475 1.00 88.81 90 MET A CA 1
ATOM 689 C C . MET A 1 90 ? 14.926 -6.425 -18.914 1.00 88.81 90 MET A C 1
ATOM 691 O O . MET A 1 90 ? 15.416 -7.489 -19.287 1.00 88.81 90 MET A O 1
ATOM 695 N N . SER A 1 91 ? 14.797 -5.388 -19.744 1.00 87.88 91 SER A N 1
ATOM 696 C CA . SER A 1 91 ? 15.283 -5.429 -21.124 1.00 87.88 91 SER A CA 1
ATOM 697 C C . SER A 1 91 ? 16.806 -5.310 -21.231 1.00 87.88 91 SER A C 1
ATOM 699 O O . SER A 1 91 ? 17.379 -5.791 -22.207 1.00 87.88 91 SER A O 1
ATOM 701 N N . ALA A 1 92 ? 17.473 -4.719 -20.233 1.00 81.81 92 ALA A N 1
ATOM 702 C CA . ALA A 1 92 ? 18.919 -4.513 -20.242 1.00 81.81 92 ALA A CA 1
ATOM 703 C C . ALA A 1 92 ? 19.704 -5.838 -20.216 1.00 81.81 92 ALA A C 1
ATOM 705 O O . ALA A 1 92 ? 20.740 -5.949 -20.870 1.00 81.81 92 ALA A O 1
ATOM 706 N N . GLU A 1 93 ? 19.188 -6.868 -19.539 1.00 63.53 93 GLU A N 1
ATOM 707 C CA . GLU A 1 93 ? 19.831 -8.190 -19.453 1.00 63.53 93 GLU A CA 1
ATOM 708 C C . GLU A 1 93 ? 19.774 -8.992 -20.764 1.00 63.53 93 GLU A C 1
ATOM 710 O O . GLU A 1 93 ? 20.552 -9.924 -20.960 1.00 63.53 93 GLU A O 1
ATOM 715 N N . LEU A 1 94 ? 18.899 -8.614 -21.702 1.00 63.19 94 LEU A N 1
ATOM 716 C CA . LEU A 1 94 ? 18.810 -9.252 -23.019 1.00 63.19 94 LEU A CA 1
ATOM 717 C C . LEU A 1 94 ? 19.886 -8.750 -23.996 1.00 63.19 94 LEU A C 1
ATOM 719 O O . LEU A 1 94 ? 20.102 -9.366 -25.039 1.00 63.19 94 LEU A O 1
ATOM 723 N N . PHE A 1 95 ? 20.597 -7.671 -23.654 1.00 57.84 95 PHE A N 1
ATOM 724 C CA . PHE A 1 95 ? 21.689 -7.107 -24.450 1.00 57.84 95 PHE A CA 1
ATOM 725 C C . PHE A 1 95 ? 23.072 -7.582 -23.981 1.00 57.84 95 PHE A C 1
ATOM 727 O O . PHE A 1 95 ? 24.012 -6.790 -23.924 1.00 57.84 95 PHE A O 1
ATOM 734 N N . ILE A 1 96 ? 23.241 -8.875 -23.678 1.00 61.22 96 ILE A N 1
ATOM 735 C CA . ILE A 1 96 ? 24.591 -9.450 -23.589 1.00 61.22 96 ILE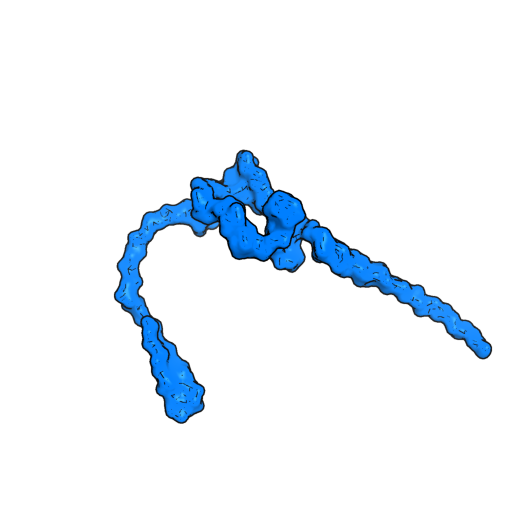 A CA 1
ATOM 736 C C . ILE A 1 96 ? 25.148 -9.510 -25.019 1.00 61.22 96 ILE A C 1
ATOM 738 O O . ILE A 1 96 ? 24.603 -10.255 -25.842 1.00 61.22 96 ILE A O 1
ATOM 742 N N . PRO A 1 97 ? 26.236 -8.786 -25.355 1.00 56.53 97 PRO A N 1
ATOM 743 C CA . PRO A 1 97 ? 26.950 -9.051 -26.589 1.00 56.53 97 PRO A CA 1
ATOM 744 C C . PRO A 1 97 ? 27.475 -10.475 -26.458 1.00 56.53 97 PRO A C 1
ATOM 746 O O . PRO A 1 97 ? 28.360 -10.755 -25.649 1.00 56.53 97 PRO A O 1
ATOM 749 N N . SER 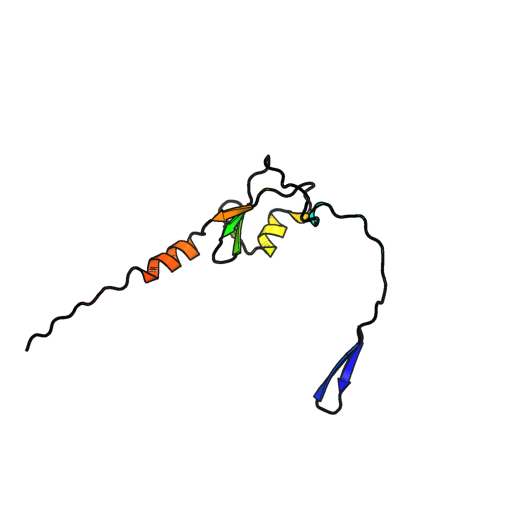A 1 98 ? 26.893 -11.397 -27.219 1.00 53.72 98 SER A N 1
ATOM 750 C CA . SER A 1 98 ? 27.474 -12.718 -27.406 1.00 53.72 98 SER A CA 1
ATOM 751 C C . SER A 1 98 ? 28.791 -12.509 -28.147 1.00 53.72 98 SER A C 1
ATOM 753 O O . SER A 1 98 ? 28.828 -12.488 -29.373 1.00 53.72 98 SER A O 1
ATOM 755 N N . GLY A 1 99 ? 29.870 -12.286 -27.398 1.00 51.06 99 GLY A N 1
ATOM 756 C CA . GLY A 1 99 ? 31.239 -12.344 -27.890 1.00 51.06 99 GLY A CA 1
ATOM 757 C C . GLY A 1 99 ? 31.599 -13.796 -28.174 1.00 51.06 99 GLY A C 1
ATOM 758 O O . GLY A 1 99 ? 32.350 -14.418 -27.431 1.00 51.06 99 GLY A O 1
ATOM 759 N N . ILE A 1 100 ? 30.993 -14.348 -29.223 1.00 55.72 100 ILE A N 1
ATOM 760 C CA . ILE A 1 100 ? 31.475 -15.527 -29.940 1.00 55.72 100 ILE A CA 1
ATOM 761 C C . ILE A 1 100 ? 32.841 -15.156 -30.521 1.00 55.72 100 ILE A C 1
ATOM 763 O O . ILE A 1 100 ? 32.989 -14.106 -31.140 1.00 55.72 100 ILE A O 1
ATOM 767 N N . GLY A 1 101 ? 33.843 -15.969 -30.194 1.00 53.56 101 GLY A N 1
ATOM 768 C CA . GLY A 1 101 ? 35.243 -15.575 -30.240 1.00 53.56 101 GLY A CA 1
ATOM 769 C C . GLY A 1 101 ? 35.910 -15.529 -31.608 1.00 53.56 101 GLY A C 1
ATOM 770 O O . GLY A 1 101 ? 35.367 -15.954 -32.620 1.00 53.56 101 GLY A O 1
ATOM 771 N N . GLU A 1 102 ? 37.173 -15.118 -31.566 1.00 41.12 102 GLU A N 1
ATOM 772 C CA . GLU A 1 102 ? 38.173 -15.420 -32.580 1.00 41.12 102 GLU A CA 1
ATOM 773 C C . GLU A 1 102 ? 39.411 -15.996 -31.882 1.00 41.12 102 GLU A C 1
ATOM 775 O O . GLU A 1 102 ? 40.147 -15.308 -31.177 1.00 41.12 102 GLU A O 1
ATOM 780 N N . SER A 1 103 ? 39.606 -17.307 -32.055 1.00 52.59 103 SER A N 1
ATOM 781 C CA . SER A 1 103 ? 40.941 -17.896 -32.073 1.00 52.59 103 SER A CA 1
ATOM 782 C C . SER A 1 103 ? 41.550 -17.582 -33.430 1.00 52.59 103 SER A C 1
ATOM 784 O O . SER A 1 103 ? 41.031 -18.064 -34.430 1.00 52.59 103 SER A O 1
ATOM 786 N N . THR A 1 104 ? 42.671 -16.872 -33.459 1.00 45.03 104 THR A N 1
ATOM 787 C CA . THR A 1 104 ? 43.662 -17.013 -34.531 1.00 45.03 104 THR A CA 1
ATOM 788 C C . THR A 1 104 ? 45.046 -16.678 -33.988 1.00 45.03 104 THR A C 1
ATOM 790 O O . THR A 1 104 ? 45.186 -15.831 -33.111 1.00 45.03 104 THR A O 1
ATOM 793 N N . SER A 1 105 ? 45.993 -17.467 -34.490 1.00 47.44 105 SER A N 1
ATOM 794 C CA . SER A 1 105 ? 47.375 -17.734 -34.081 1.00 47.44 105 SER A CA 1
ATOM 795 C C . SER A 1 105 ? 48.299 -16.554 -33.808 1.00 47.44 105 SER A C 1
ATOM 797 O O . SER A 1 105 ? 48.125 -15.488 -34.431 1.00 47.44 105 SER A O 1
#

pLDDT: mean 88.15, std 13.51, range [41.12, 97.88]

Foldseek 3Di:
DDWDADPVRDIDDDDDCPDDDDDPDQLAPDPPRDADQVDDAWEAEPPPRFTDDPPDTHHPVVVCVVVVQSVDPGHHHHHYDHDPVRVVVVVVVVPDPPCPDDDDD

Secondary structure (DSSP, 8-state):
-EEEE-TTS-EEEE------------GGG-TTSPP-TTSPPEEEETTT--EEETTEEE-HHHHHHHTTGGGSSSPPPEEEE--HHHHHHHHHTT-----------

Sequence (105 aa):
MTITPELNGGVHFRSVLAFDEARPHVSLLDINTDRDEGLEPVALCSWCGRGQHGSLWLDVEELVQSARLLERASMPPVSYGICASCRDEMSAELFIPSGIGESTS

Radius of gyration: 24.55 Å; chains: 1; bounding box: 66×29×68 Å